Protein AF-A0A965JX12-F1 (afdb_monomer_lite)

Radius of gyration: 27.55 Å; chains: 1; bounding box: 56×26×89 Å

Structure (mmCIF, N/CA/C/O backbone):
data_AF-A0A965JX12-F1
#
_entry.id   AF-A0A965JX12-F1
#
loop_
_atom_site.group_PDB
_atom_site.id
_atom_site.type_symbol
_atom_site.label_atom_id
_atom_site.label_alt_id
_atom_site.label_comp_id
_atom_site.label_asym_id
_atom_site.label_entity_id
_atom_site.label_seq_id
_atom_site.pdbx_PDB_ins_code
_atom_site.Cartn_x
_atom_site.Cartn_y
_atom_site.Cartn_z
_atom_site.occupancy
_atom_site.B_iso_or_equiv
_atom_site.auth_seq_id
_atom_site.auth_comp_id
_atom_site.auth_asym_id
_atom_site.auth_atom_id
_atom_site.pdbx_PDB_model_num
ATOM 1 N N . TYR A 1 1 ? 33.082 -13.048 -41.122 1.00 42.03 1 TYR A N 1
ATOM 2 C CA . TYR A 1 1 ? 32.503 -11.723 -41.390 1.00 42.03 1 TYR A CA 1
ATOM 3 C C . TYR A 1 1 ? 31.258 -11.942 -42.227 1.00 42.03 1 TYR A C 1
ATOM 5 O O . TYR A 1 1 ? 31.392 -12.276 -43.393 1.00 42.03 1 TYR A O 1
ATOM 13 N N . GLN A 1 2 ? 30.073 -11.926 -41.613 1.00 42.03 2 GLN A N 1
ATOM 14 C CA . GLN A 1 2 ? 28.820 -11.966 -42.371 1.00 42.03 2 GLN A CA 1
ATOM 15 C C . GLN A 1 2 ? 28.510 -10.525 -42.776 1.00 42.03 2 GLN A C 1
ATOM 17 O O . GLN A 1 2 ? 28.217 -9.699 -41.917 1.00 42.03 2 GLN A O 1
ATOM 22 N N . GLU A 1 3 ? 28.687 -10.208 -44.058 1.00 49.97 3 GLU A N 1
ATOM 23 C CA . GLU A 1 3 ? 28.235 -8.942 -44.633 1.00 49.97 3 GLU A CA 1
ATOM 24 C C . GLU A 1 3 ? 26.706 -8.957 -44.680 1.00 49.97 3 GLU A C 1
ATOM 26 O O . GLU A 1 3 ? 26.103 -9.694 -45.460 1.00 49.97 3 GLU A O 1
ATOM 31 N N . TYR A 1 4 ? 26.073 -8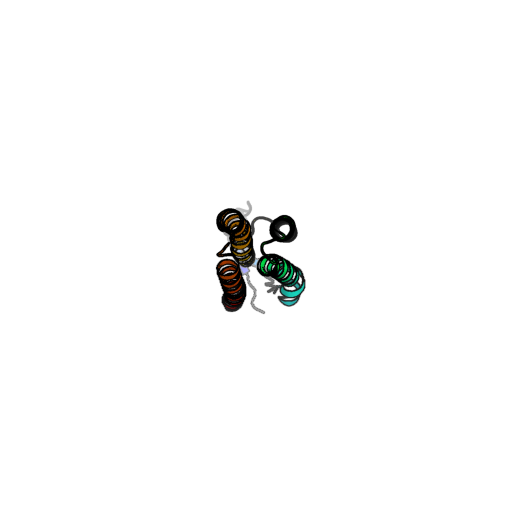.170 -43.813 1.00 57.16 4 TYR A N 1
ATOM 32 C CA . TYR A 1 4 ? 24.634 -7.937 -43.850 1.00 57.16 4 TYR A CA 1
ATOM 33 C C . TYR A 1 4 ? 24.364 -6.821 -44.869 1.00 57.16 4 TYR A C 1
ATOM 35 O O . TYR A 1 4 ? 24.423 -5.633 -44.556 1.00 57.16 4 TYR A O 1
ATOM 43 N N . MET A 1 5 ? 24.139 -7.217 -46.122 1.00 59.75 5 MET A N 1
ATOM 44 C CA . MET A 1 5 ? 23.654 -6.325 -47.179 1.00 59.75 5 MET A CA 1
ATOM 45 C C . MET A 1 5 ? 22.151 -6.120 -46.967 1.00 59.75 5 MET A C 1
ATOM 47 O O . MET A 1 5 ? 21.383 -7.082 -47.045 1.00 59.75 5 MET A O 1
ATOM 51 N N . HIS A 1 6 ? 21.726 -4.895 -46.652 1.00 66.06 6 HIS A N 1
ATOM 52 C CA . HIS A 1 6 ? 20.306 -4.569 -46.534 1.00 66.06 6 HIS A CA 1
ATOM 53 C C . HIS A 1 6 ? 19.814 -3.931 -47.834 1.00 66.06 6 HIS A C 1
ATOM 55 O O . HIS A 1 6 ? 20.262 -2.844 -48.201 1.00 66.06 6 HIS A O 1
ATOM 61 N N . HIS A 1 7 ? 18.870 -4.604 -48.489 1.00 68.69 7 HIS A N 1
ATOM 62 C CA . HIS A 1 7 ? 18.218 -4.133 -49.704 1.00 68.69 7 HIS A CA 1
ATOM 63 C C . HIS A 1 7 ? 17.052 -3.203 -49.344 1.00 68.69 7 HIS A C 1
ATOM 65 O O . HIS A 1 7 ? 16.061 -3.632 -48.745 1.00 68.69 7 HIS A O 1
ATOM 71 N N . TYR A 1 8 ? 17.161 -1.915 -49.662 1.00 67.25 8 TYR A N 1
ATOM 72 C CA . TYR A 1 8 ? 16.075 -0.962 -49.433 1.00 67.25 8 TYR A CA 1
ATOM 73 C C . TYR A 1 8 ? 15.060 -1.006 -50.577 1.00 67.25 8 TYR A C 1
ATOM 75 O O . TYR A 1 8 ? 15.387 -0.696 -51.715 1.00 67.25 8 TYR A O 1
ATOM 83 N N . GLY A 1 9 ? 13.792 -1.292 -50.265 1.00 64.50 9 GLY A N 1
ATOM 84 C CA . GLY A 1 9 ? 12.697 -1.330 -51.248 1.00 64.50 9 GLY A CA 1
ATOM 85 C C . GLY A 1 9 ? 12.264 0.034 -51.810 1.00 64.50 9 GLY A C 1
ATOM 86 O O . GLY A 1 9 ? 11.198 0.134 -52.412 1.00 64.50 9 GLY A O 1
ATOM 87 N N . THR A 1 10 ? 13.043 1.094 -51.581 1.00 65.94 10 THR A N 1
ATOM 88 C CA . THR A 1 10 ? 12.776 2.443 -52.087 1.00 65.94 10 THR A CA 1
ATOM 89 C C . THR A 1 10 ? 14.008 2.972 -52.803 1.00 65.94 10 THR A C 1
ATOM 91 O O . THR A 1 10 ? 15.086 3.008 -52.217 1.00 65.94 10 THR A O 1
ATOM 94 N N . ASP A 1 11 ? 13.837 3.487 -54.016 1.00 65.75 11 ASP A N 1
ATOM 95 C CA . ASP A 1 11 ? 14.938 3.995 -54.844 1.00 65.75 11 ASP A CA 1
ATOM 96 C C . ASP A 1 11 ? 15.550 5.327 -54.375 1.00 65.75 11 ASP A C 1
ATOM 98 O O . ASP A 1 11 ? 16.430 5.866 -55.041 1.00 65.75 11 ASP A O 1
ATOM 102 N N . PHE A 1 12 ? 15.078 5.912 -53.265 1.00 70.19 12 PHE A N 1
ATOM 103 C CA . PHE A 1 12 ? 15.489 7.233 -52.748 1.00 70.19 12 PHE A CA 1
ATOM 104 C C . PHE A 1 12 ? 15.558 8.357 -53.813 1.00 70.19 12 PHE A C 1
ATOM 106 O O . PHE A 1 12 ? 16.225 9.370 -53.610 1.00 70.19 12 PHE A O 1
ATOM 113 N N . GLY A 1 13 ? 14.850 8.202 -54.941 1.00 68.06 13 GLY A N 1
ATOM 114 C CA . GLY A 1 13 ? 14.854 9.138 -56.069 1.00 68.06 13 GLY A CA 1
ATOM 115 C C . GLY A 1 13 ? 15.947 8.91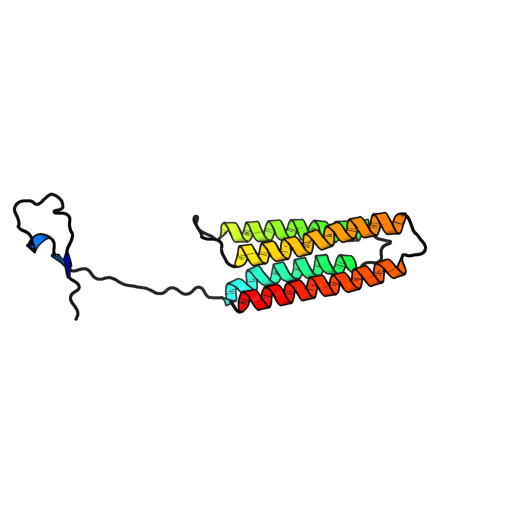6 -57.126 1.00 68.06 13 GLY A C 1
ATOM 116 O O . GLY A 1 13 ? 16.088 9.755 -58.011 1.00 68.06 13 GLY A O 1
ATOM 117 N N . TYR A 1 14 ? 16.701 7.812 -57.079 1.00 66.06 14 TYR A N 1
ATOM 118 C CA . TYR A 1 14 ? 17.761 7.480 -58.040 1.00 66.06 14 TYR A CA 1
ATOM 119 C C . TYR A 1 14 ? 17.301 6.422 -59.054 1.00 66.06 14 TYR A C 1
ATOM 121 O O . TYR A 1 14 ? 17.665 5.255 -58.966 1.00 66.06 14 TYR A O 1
ATOM 129 N N . THR A 1 15 ? 16.529 6.834 -60.060 1.00 67.56 15 THR A N 1
ATOM 130 C CA . THR A 1 15 ? 15.975 5.933 -61.094 1.00 67.56 15 THR A CA 1
ATOM 131 C C . THR A 1 15 ? 16.997 5.431 -62.118 1.00 67.56 15 THR A C 1
ATOM 133 O O . THR A 1 15 ? 16.724 4.486 -62.854 1.00 67.56 15 THR A O 1
ATOM 136 N N . ASP A 1 16 ? 18.185 6.037 -62.164 1.00 66.50 16 ASP A N 1
ATOM 137 C CA . ASP A 1 16 ? 19.104 5.900 -63.302 1.00 66.50 16 ASP A CA 1
ATOM 138 C C . ASP A 1 16 ? 20.257 4.913 -63.038 1.00 66.50 16 ASP A C 1
ATOM 140 O O . ASP A 1 16 ? 21.103 4.696 -63.904 1.00 66.50 16 ASP A O 1
ATOM 144 N N . ARG A 1 17 ? 20.335 4.333 -61.829 1.00 62.97 17 ARG A N 1
ATOM 145 C CA . ARG A 1 17 ? 21.498 3.541 -61.367 1.00 62.97 17 ARG A CA 1
ATOM 146 C C . ARG A 1 17 ? 21.248 2.043 -61.169 1.00 62.97 17 ARG A C 1
ATOM 148 O O . ARG A 1 17 ? 22.178 1.328 -60.801 1.00 62.97 17 ARG A O 1
ATOM 155 N N . GLY A 1 18 ? 20.053 1.556 -61.499 1.00 62.88 18 GLY A N 1
ATOM 156 C CA . GLY A 1 18 ? 19.715 0.131 -61.474 1.00 62.88 18 GLY A CA 1
ATOM 157 C C . GLY A 1 18 ? 19.574 -0.475 -60.063 1.00 62.88 18 GLY A C 1
ATOM 158 O O . GLY A 1 18 ? 19.940 0.147 -59.066 1.00 62.88 18 GLY A O 1
ATOM 159 N N . PRO A 1 19 ? 19.053 -1.713 -59.967 1.00 62.69 19 PRO A N 1
ATOM 160 C CA . PRO A 1 19 ? 18.625 -2.335 -58.705 1.00 62.69 19 PRO A CA 1
ATOM 161 C C . PRO A 1 19 ? 19.764 -2.632 -57.715 1.00 62.69 19 PRO A C 1
ATOM 163 O O . PRO A 1 19 ? 19.519 -2.796 -56.527 1.00 62.69 19 PRO A O 1
ATOM 166 N N . SER A 1 20 ? 21.019 -2.652 -58.171 1.00 62.47 20 SER A N 1
ATOM 167 C CA . SER A 1 20 ? 22.202 -2.875 -57.326 1.00 62.47 20 SER A CA 1
ATOM 168 C C . SER A 1 20 ? 22.598 -1.668 -56.464 1.00 62.47 20 SER A C 1
ATOM 170 O O . SER A 1 20 ? 23.476 -1.790 -55.618 1.00 62.47 20 SER A O 1
ATOM 172 N N . PHE A 1 21 ? 21.997 -0.488 -56.675 1.00 62.44 21 PHE A N 1
ATOM 173 C CA . PHE A 1 21 ? 22.244 0.702 -55.844 1.00 62.44 21 PHE A CA 1
ATOM 174 C C . PHE A 1 21 ? 21.424 0.702 -54.540 1.00 62.44 21 PHE A C 1
ATOM 176 O O . PHE A 1 21 ? 21.590 1.584 -53.705 1.00 62.44 21 PHE A O 1
ATOM 183 N N . GLN A 1 22 ? 20.539 -0.280 -54.366 1.00 64.62 22 GLN A N 1
ATOM 184 C CA . GLN A 1 22 ? 19.662 -0.419 -53.202 1.00 64.62 22 GLN A CA 1
ATOM 185 C C . GLN A 1 22 ? 20.299 -1.246 -52.069 1.00 64.62 22 GLN A C 1
ATOM 187 O O . GLN A 1 22 ? 19.749 -1.284 -50.966 1.00 64.62 22 GLN A O 1
ATOM 192 N N . ASP A 1 23 ? 21.453 -1.873 -52.326 1.00 67.44 23 ASP A N 1
ATOM 193 C CA . ASP A 1 23 ? 22.184 -2.710 -51.374 1.00 67.44 23 ASP A CA 1
ATOM 194 C C . ASP A 1 23 ? 23.234 -1.885 -50.624 1.00 67.44 23 ASP A C 1
ATOM 196 O O . ASP A 1 23 ? 24.239 -1.448 -51.191 1.00 67.44 23 ASP A O 1
ATOM 200 N N . TYR A 1 24 ? 23.012 -1.681 -49.324 1.00 69.25 24 TYR A N 1
ATOM 201 C CA . TYR A 1 24 ? 23.949 -0.969 -48.458 1.00 69.25 24 TYR A CA 1
ATOM 202 C C . TYR A 1 24 ? 24.469 -1.872 -47.342 1.00 69.25 24 TYR A C 1
ATOM 204 O O . TYR A 1 24 ? 23.730 -2.668 -46.758 1.00 69.25 24 TYR A O 1
ATOM 212 N N . SER A 1 25 ? 25.757 -1.713 -47.030 1.00 68.19 25 SER A N 1
ATOM 213 C CA . SER A 1 25 ? 26.386 -2.361 -45.880 1.00 68.19 25 SER A CA 1
ATOM 214 C C . SER A 1 25 ? 25.825 -1.756 -44.597 1.00 68.19 25 SER A C 1
ATOM 216 O O . SER A 1 25 ? 25.981 -0.556 -44.348 1.00 68.19 25 SER A O 1
ATOM 218 N N . LEU A 1 26 ? 25.140 -2.579 -43.804 1.00 70.81 26 LEU A N 1
ATOM 219 C CA . LEU A 1 26 ? 24.518 -2.171 -42.553 1.00 70.81 26 LEU A CA 1
ATOM 220 C C . LEU A 1 26 ? 25.096 -3.007 -41.411 1.00 70.81 26 LEU A C 1
ATOM 222 O O . LEU A 1 26 ? 25.173 -4.231 -41.486 1.00 70.81 26 LEU A O 1
ATOM 226 N N . ILE A 1 27 ? 25.517 -2.330 -40.345 1.00 70.31 27 ILE A N 1
ATOM 227 C CA . ILE A 1 27 ? 26.009 -2.975 -39.128 1.00 70.31 27 ILE A CA 1
ATOM 228 C C . ILE A 1 27 ? 24.980 -2.712 -38.031 1.00 70.31 27 ILE A C 1
ATOM 230 O O . ILE A 1 27 ? 24.877 -1.594 -37.528 1.00 70.31 27 ILE A O 1
ATOM 234 N N . THR A 1 28 ? 24.210 -3.740 -37.676 1.00 74.31 28 THR A N 1
ATOM 235 C CA . THR A 1 28 ? 23.266 -3.688 -36.553 1.00 74.31 28 THR A CA 1
ATOM 236 C C . THR A 1 28 ? 23.985 -4.101 -35.276 1.00 74.31 28 THR A C 1
ATOM 238 O O . THR A 1 28 ? 24.584 -5.173 -35.216 1.00 74.31 28 THR A O 1
ATOM 241 N N . PHE A 1 29 ? 23.924 -3.252 -34.251 1.00 72.19 29 PHE A N 1
ATOM 242 C CA . PHE A 1 29 ? 24.392 -3.578 -32.907 1.00 72.19 29 PHE A CA 1
ATOM 243 C C . PHE A 1 29 ? 23.192 -3.732 -31.981 1.00 72.19 29 PHE A C 1
ATOM 245 O O . PHE A 1 29 ? 22.567 -2.743 -31.602 1.00 72.19 29 PHE A O 1
ATOM 252 N N . ASP A 1 30 ? 22.909 -4.970 -31.590 1.00 76.69 3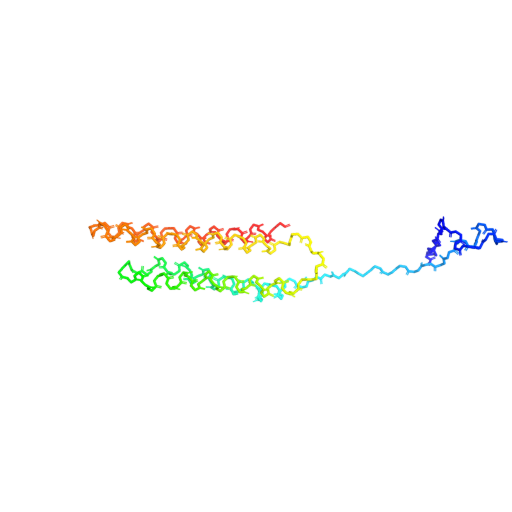0 ASP A N 1
ATOM 253 C CA . ASP A 1 30 ? 21.903 -5.269 -30.579 1.00 76.69 30 ASP A CA 1
ATOM 254 C C . ASP A 1 30 ? 22.569 -5.310 -29.202 1.00 76.69 30 ASP A C 1
ATOM 256 O O . ASP A 1 30 ? 23.394 -6.178 -28.908 1.00 76.69 30 ASP A O 1
ATOM 260 N N . ILE A 1 31 ? 22.228 -4.345 -28.349 1.00 76.81 31 ILE A N 1
ATOM 261 C CA . ILE A 1 31 ? 22.689 -4.299 -26.960 1.00 76.81 31 ILE A CA 1
ATOM 262 C C . ILE A 1 31 ? 21.508 -4.664 -26.069 1.00 76.81 31 ILE A C 1
ATOM 264 O O . ILE A 1 31 ? 20.538 -3.915 -25.956 1.00 76.81 31 ILE A O 1
ATOM 268 N N . VAL A 1 32 ? 21.607 -5.815 -25.409 1.00 73.12 32 VAL A N 1
ATOM 269 C CA . VAL A 1 32 ? 20.633 -6.240 -24.404 1.00 73.12 32 VAL A CA 1
ATOM 270 C C . VAL A 1 32 ? 20.944 -5.506 -23.102 1.00 73.12 32 VAL A C 1
ATOM 272 O O . VAL A 1 32 ? 21.915 -5.817 -22.415 1.00 73.12 32 VAL A O 1
ATOM 275 N N . ILE A 1 33 ? 20.141 -4.492 -22.781 1.00 69.69 33 ILE A N 1
ATOM 276 C CA . ILE A 1 33 ? 20.240 -3.751 -21.520 1.00 69.69 33 ILE A CA 1
ATOM 277 C C . ILE A 1 33 ? 19.274 -4.383 -20.519 1.00 69.69 33 ILE A C 1
ATOM 279 O O . ILE A 1 33 ? 18.058 -4.278 -20.670 1.00 69.69 33 ILE A O 1
ATOM 283 N N . GLU A 1 34 ? 19.815 -5.003 -19.474 1.00 63.75 34 GLU A N 1
ATOM 284 C CA . GLU A 1 34 ? 19.029 -5.500 -18.346 1.00 63.75 34 GLU A CA 1
ATOM 285 C C . GLU A 1 34 ? 19.009 -4.468 -17.210 1.00 63.75 34 GLU A C 1
ATOM 287 O O . GLU A 1 34 ? 20.019 -3.835 -16.890 1.00 63.75 34 GLU A O 1
ATOM 292 N N . ARG A 1 35 ? 17.839 -4.265 -16.596 1.00 62.78 35 ARG A N 1
ATOM 293 C CA . ARG A 1 35 ? 17.671 -3.312 -15.493 1.00 62.78 35 ARG A CA 1
ATOM 294 C C . ARG A 1 35 ? 17.988 -4.024 -14.165 1.00 62.78 35 ARG A C 1
ATOM 296 O O . ARG A 1 35 ? 17.322 -5.010 -13.858 1.00 62.78 35 ARG A O 1
ATOM 303 N N . PRO A 1 36 ? 18.939 -3.542 -13.338 1.00 65.75 36 PRO A N 1
ATOM 304 C CA . PRO A 1 36 ? 19.281 -4.204 -12.081 1.00 65.75 36 PRO A CA 1
ATOM 305 C C . PRO A 1 36 ? 18.107 -4.149 -11.091 1.00 65.75 36 PRO A C 1
ATOM 307 O O . PRO A 1 36 ? 17.745 -3.090 -10.575 1.00 65.75 36 PRO A O 1
ATOM 310 N N . THR A 1 37 ? 17.532 -5.312 -10.790 1.00 62.44 37 THR A N 1
ATOM 311 C CA . THR A 1 37 ? 16.352 -5.500 -9.923 1.00 62.44 37 THR A CA 1
ATOM 312 C C . THR A 1 37 ? 16.589 -5.121 -8.454 1.00 62.44 37 THR A C 1
ATOM 314 O O . THR A 1 37 ? 15.646 -4.822 -7.723 1.00 62.44 37 THR A O 1
ATOM 317 N N . SER A 1 38 ? 17.848 -5.066 -8.012 1.00 61.22 38 SER A N 1
ATOM 318 C CA . SER A 1 38 ? 18.225 -4.724 -6.631 1.00 61.22 38 SER A CA 1
ATOM 319 C C . SER A 1 38 ? 17.845 -3.289 -6.235 1.00 61.22 38 SER A C 1
ATOM 321 O O . SER A 1 38 ? 17.317 -3.046 -5.148 1.00 61.22 38 SER A O 1
ATOM 323 N N . HIS A 1 39 ? 18.047 -2.325 -7.139 1.00 63.19 39 HIS A N 1
ATOM 324 C CA . HIS A 1 39 ? 17.749 -0.912 -6.868 1.00 63.19 39 HIS A CA 1
ATOM 325 C C . HIS A 1 39 ? 16.243 -0.664 -6.712 1.00 63.19 39 HIS A C 1
ATOM 327 O O . HIS A 1 39 ? 15.807 0.081 -5.833 1.00 63.19 39 HIS A O 1
ATOM 333 N N . PHE A 1 40 ? 15.457 -1.394 -7.499 1.00 66.44 40 PHE A N 1
ATOM 334 C CA . PHE A 1 40 ? 14.005 -1.410 -7.453 1.00 66.44 40 PHE A CA 1
ATOM 335 C C . PHE A 1 40 ? 13.460 -1.913 -6.107 1.00 66.44 40 PHE A C 1
ATOM 337 O O . PHE A 1 40 ? 12.617 -1.259 -5.489 1.00 66.44 40 PHE A O 1
ATOM 344 N N . LEU A 1 41 ? 13.983 -3.037 -5.604 1.00 66.81 41 LEU A N 1
ATOM 345 C CA . LEU A 1 41 ? 13.547 -3.607 -4.327 1.00 66.81 41 LEU A CA 1
ATOM 346 C C . LEU A 1 41 ? 13.860 -2.668 -3.150 1.00 66.81 41 LEU A C 1
ATOM 348 O O . LEU A 1 41 ? 13.019 -2.442 -2.282 1.00 66.81 41 LEU A O 1
ATOM 352 N N . GLY A 1 42 ? 15.052 -2.072 -3.141 1.00 66.06 42 GLY A N 1
ATOM 353 C CA . GLY A 1 42 ? 15.480 -1.196 -2.051 1.00 66.06 42 GLY A CA 1
ATOM 354 C C . GLY A 1 42 ? 14.732 0.138 -1.994 1.00 66.06 42 GLY A C 1
ATOM 355 O O . GLY A 1 42 ? 14.381 0.590 -0.907 1.00 66.06 42 GLY A O 1
ATOM 356 N N . ARG A 1 43 ? 14.478 0.779 -3.144 1.00 69.94 43 ARG A N 1
ATOM 357 C CA . ARG A 1 43 ? 13.885 2.128 -3.170 1.00 69.94 43 ARG A CA 1
ATOM 358 C C . ARG A 1 43 ? 12.364 2.153 -3.216 1.00 69.94 43 ARG A C 1
ATOM 360 O O . ARG A 1 43 ? 11.787 3.091 -2.681 1.00 69.94 43 ARG A O 1
ATOM 367 N N . LEU A 1 44 ? 11.721 1.160 -3.829 1.00 72.31 44 LEU A N 1
ATOM 368 C CA . LEU A 1 44 ? 10.272 1.181 -4.059 1.00 72.31 44 LEU A CA 1
ATOM 369 C C . LEU A 1 44 ? 9.512 0.212 -3.143 1.00 72.31 44 LEU A C 1
ATOM 371 O O . LEU A 1 44 ? 8.463 0.575 -2.615 1.00 72.31 44 LEU A O 1
ATOM 375 N N . MET A 1 45 ? 10.040 -0.993 -2.887 1.00 77.06 45 MET A N 1
ATOM 376 C CA . MET A 1 45 ? 9.359 -1.971 -2.018 1.00 77.06 45 MET A CA 1
ATOM 377 C C . MET A 1 45 ? 9.494 -1.649 -0.531 1.00 77.06 45 MET A C 1
ATOM 379 O O . MET A 1 45 ? 8.531 -1.807 0.217 1.00 77.06 45 MET A O 1
ATOM 383 N N . LEU A 1 46 ? 10.656 -1.163 -0.090 1.00 81.88 46 LEU A N 1
ATOM 384 C CA . LEU A 1 46 ? 10.881 -0.821 1.316 1.00 81.88 46 LEU A CA 1
ATOM 385 C C . LEU A 1 46 ? 9.874 0.218 1.850 1.00 81.88 46 LEU A C 1
ATOM 387 O O . LEU A 1 46 ? 9.201 -0.084 2.838 1.00 81.88 46 LEU A O 1
ATOM 391 N N . PRO A 1 47 ? 9.695 1.401 1.227 1.00 84.19 47 PRO A N 1
ATOM 392 C CA . PRO A 1 47 ? 8.737 2.382 1.734 1.00 84.19 47 PRO A CA 1
ATOM 393 C C . PRO A 1 47 ? 7.287 1.885 1.660 1.00 84.19 47 PRO A C 1
ATOM 395 O O . PRO A 1 47 ? 6.503 2.169 2.563 1.00 84.19 47 PRO A O 1
ATOM 398 N N . LEU A 1 48 ? 6.942 1.078 0.652 1.00 84.75 48 LEU A N 1
ATOM 399 C CA . LEU A 1 48 ? 5.625 0.452 0.533 1.00 84.75 48 LEU A CA 1
ATOM 400 C C . LEU A 1 48 ? 5.312 -0.459 1.732 1.00 84.75 48 LEU A C 1
ATOM 402 O O . LEU A 1 48 ? 4.238 -0.363 2.327 1.00 84.75 48 LEU A O 1
ATOM 406 N N . ILE A 1 49 ? 6.267 -1.314 2.116 1.00 83.81 49 ILE A N 1
ATOM 407 C CA . ILE A 1 49 ? 6.134 -2.218 3.266 1.00 83.81 49 ILE A CA 1
ATOM 408 C C . ILE A 1 49 ? 5.972 -1.417 4.559 1.00 83.81 49 ILE A C 1
ATOM 410 O O . ILE A 1 49 ? 5.117 -1.750 5.377 1.00 83.81 49 ILE A O 1
ATOM 414 N N . VAL A 1 50 ? 6.750 -0.346 4.742 1.00 86.69 50 VAL A N 1
ATOM 415 C CA . VAL A 1 50 ? 6.664 0.507 5.940 1.00 86.69 50 VAL A CA 1
ATOM 416 C C . VAL A 1 50 ? 5.281 1.148 6.065 1.00 86.69 50 VAL A C 1
ATOM 418 O O . VAL A 1 50 ? 4.685 1.105 7.142 1.00 86.69 50 VAL A O 1
ATOM 421 N N . VAL A 1 51 ? 4.735 1.686 4.970 1.00 89.44 51 VAL A N 1
ATOM 422 C CA . VAL A 1 51 ? 3.379 2.261 4.947 1.00 89.44 51 VAL A CA 1
ATOM 423 C C . VAL A 1 51 ? 2.328 1.206 5.284 1.00 89.44 51 VAL A C 1
ATOM 425 O O . VAL A 1 51 ? 1.424 1.463 6.080 1.00 89.44 51 VAL A O 1
ATOM 428 N N . LEU A 1 52 ? 2.461 0.002 4.726 1.00 84.94 52 LEU A N 1
ATOM 429 C CA . LEU A 1 52 ? 1.523 -1.083 4.986 1.00 84.94 52 LEU A CA 1
ATOM 430 C C . LEU A 1 52 ? 1.581 -1.549 6.445 1.00 84.94 52 LEU A C 1
ATOM 432 O O . LEU A 1 52 ? 0.539 -1.737 7.068 1.00 84.94 52 LEU A O 1
ATOM 436 N N . LEU A 1 53 ? 2.778 -1.668 7.023 1.00 84.50 53 LEU A N 1
ATOM 437 C CA . LEU A 1 53 ? 2.949 -1.981 8.442 1.00 84.50 53 LEU A CA 1
ATOM 438 C C . LEU A 1 53 ? 2.343 -0.896 9.336 1.00 84.50 53 LEU A C 1
ATOM 440 O O . LEU A 1 53 ? 1.670 -1.229 10.312 1.00 84.50 53 LEU A O 1
ATOM 444 N N . ALA A 1 54 ? 2.523 0.383 9.000 1.00 85.44 54 ALA A N 1
ATOM 445 C CA . ALA A 1 54 ? 1.913 1.489 9.736 1.00 85.44 54 ALA A CA 1
ATOM 446 C C . ALA A 1 54 ? 0.375 1.430 9.677 1.00 85.44 54 ALA A C 1
ATOM 448 O O . ALA A 1 54 ? -0.289 1.521 10.713 1.00 85.44 54 ALA A O 1
ATOM 449 N N . ALA A 1 55 ? -0.189 1.184 8.489 1.00 84.25 55 ALA A N 1
ATOM 450 C CA . ALA A 1 55 ? -1.626 1.020 8.300 1.00 84.25 55 ALA A CA 1
ATOM 451 C C . ALA A 1 55 ? -2.170 -0.187 9.085 1.00 84.25 55 ALA A C 1
ATOM 453 O O . ALA A 1 55 ? -3.162 -0.058 9.795 1.00 84.25 55 ALA A O 1
ATOM 454 N N . VAL A 1 56 ? -1.495 -1.339 9.049 1.00 82.00 56 VAL A N 1
ATOM 455 C CA . VAL A 1 56 ? -1.903 -2.543 9.796 1.00 82.00 56 VAL A CA 1
ATOM 456 C C . VAL A 1 56 ? -1.776 -2.340 11.311 1.00 82.00 56 VAL A C 1
ATOM 458 O O . VAL A 1 56 ? -2.647 -2.772 12.065 1.00 82.00 56 VAL A O 1
ATOM 461 N N . THR A 1 57 ? -0.745 -1.630 11.774 1.00 81.56 57 THR A N 1
ATOM 462 C CA . THR A 1 57 ? -0.551 -1.311 13.202 1.00 81.56 57 THR A CA 1
ATOM 463 C C . THR A 1 57 ? -1.700 -0.465 13.757 1.00 81.56 57 THR A C 1
ATOM 465 O O . THR A 1 57 ? -2.051 -0.599 14.929 1.00 81.56 57 THR A O 1
ATOM 468 N N . SER A 1 58 ? -2.371 0.335 12.923 1.00 82.25 58 SER A N 1
ATOM 469 C CA . SER A 1 58 ? -3.570 1.077 13.335 1.00 82.25 58 SER A CA 1
ATOM 470 C C . SER A 1 58 ? -4.726 0.172 13.807 1.00 82.25 58 SER A C 1
ATOM 472 O O . SER A 1 58 ? -5.537 0.594 14.635 1.00 82.25 58 SER A O 1
ATOM 474 N N . LEU A 1 59 ? -4.798 -1.084 13.340 1.00 76.81 59 LEU A N 1
ATOM 475 C CA . LEU A 1 59 ? -5.787 -2.068 13.805 1.00 76.81 59 LEU A CA 1
ATOM 476 C C . LEU A 1 59 ? -5.405 -2.686 15.151 1.00 76.81 59 LEU A C 1
ATOM 478 O O . LEU A 1 59 ? -6.273 -3.206 15.843 1.00 76.81 59 LEU A O 1
ATOM 482 N N . PHE A 1 60 ? -4.129 -2.621 15.538 1.00 75.12 60 PHE A N 1
ATOM 483 C CA . PHE A 1 60 ? -3.666 -3.080 16.848 1.00 75.12 60 PHE A CA 1
ATOM 484 C C . PHE A 1 60 ? -3.894 -2.045 17.958 1.00 75.12 60 PHE A C 1
ATOM 486 O O . PHE A 1 60 ? -3.833 -2.398 19.137 1.00 75.12 60 PHE A O 1
ATOM 493 N N . LEU A 1 61 ? -4.160 -0.780 17.614 1.00 74.81 61 LEU A N 1
ATOM 494 C CA . LEU A 1 61 ? -4.500 0.245 18.599 1.00 74.81 61 LEU A CA 1
ATOM 495 C C . LEU A 1 61 ? -5.885 -0.011 19.210 1.00 74.81 61 LEU A C 1
ATOM 497 O O . LEU A 1 61 ? -6.849 -0.321 18.512 1.00 74.81 61 LEU A O 1
ATOM 501 N N . LYS A 1 62 ? -5.984 0.179 20.532 1.00 66.69 62 LYS A N 1
ATOM 502 C CA . LYS A 1 62 ? -7.226 0.009 21.298 1.00 66.69 62 LYS A CA 1
ATOM 503 C C . LYS A 1 62 ? -8.323 0.945 20.763 1.00 66.69 62 LYS A C 1
ATOM 505 O O . LYS A 1 62 ? -8.050 2.108 20.460 1.00 66.69 62 LYS A O 1
ATOM 510 N N . ALA A 1 63 ? -9.561 0.446 20.688 1.00 61.19 63 ALA A N 1
ATOM 511 C CA . ALA A 1 63 ? -10.696 1.135 20.061 1.00 61.19 63 ALA A CA 1
ATOM 512 C C . ALA A 1 63 ? -11.025 2.521 20.657 1.00 61.19 63 ALA A C 1
ATOM 514 O O . ALA A 1 63 ? -11.616 3.344 19.967 1.00 61.19 63 ALA A O 1
ATOM 515 N N . GLY A 1 64 ? -10.583 2.808 21.887 1.00 62.81 64 GLY A N 1
ATOM 516 C CA . GLY A 1 64 ? -10.787 4.101 22.549 1.00 62.81 64 GLY A CA 1
ATOM 517 C C . GLY A 1 64 ? -10.045 5.293 21.925 1.00 62.81 64 GLY A C 1
ATOM 518 O O . GLY A 1 64 ? -10.450 6.424 22.151 1.00 62.81 64 GLY A O 1
ATOM 519 N N . ASN A 1 65 ? -9.005 5.073 21.107 1.00 71.69 65 ASN A N 1
ATOM 520 C CA . ASN A 1 65 ? -8.249 6.150 20.444 1.00 71.69 65 ASN A CA 1
ATOM 521 C C . ASN A 1 65 ? -8.571 6.214 18.943 1.00 71.69 65 ASN A C 1
ATOM 523 O O . ASN A 1 65 ? -7.691 6.023 18.098 1.00 71.69 65 ASN A O 1
ATOM 527 N N . PHE A 1 66 ? -9.843 6.439 18.606 1.00 77.00 66 PHE A N 1
ATOM 528 C CA . PHE A 1 66 ? -10.299 6.492 17.214 1.00 77.00 66 PHE A CA 1
ATOM 529 C C . PHE A 1 66 ? -9.529 7.513 16.372 1.00 77.00 66 PHE A C 1
ATOM 531 O O . PHE A 1 66 ? -9.061 7.163 15.287 1.00 77.00 66 PHE A O 1
ATOM 538 N N . ASP A 1 67 ? -9.346 8.731 16.887 1.00 80.62 67 ASP A N 1
ATOM 539 C CA . ASP A 1 67 ? -8.663 9.807 16.163 1.00 80.62 67 ASP A CA 1
ATOM 540 C C . ASP A 1 67 ? -7.248 9.392 15.747 1.00 80.62 67 ASP A C 1
ATOM 542 O O . ASP A 1 67 ? -6.835 9.606 14.607 1.00 80.62 67 ASP A O 1
ATOM 546 N N . THR A 1 68 ? -6.529 8.687 16.627 1.00 83.94 68 THR A N 1
ATOM 547 C CA . THR A 1 68 ? -5.193 8.158 16.331 1.00 83.94 68 THR A CA 1
ATOM 548 C C . THR A 1 68 ? -5.233 7.079 15.250 1.00 83.94 68 THR A C 1
ATOM 550 O O . THR A 1 68 ? -4.388 7.072 14.355 1.00 83.94 68 THR A O 1
ATOM 553 N N . ARG A 1 69 ? -6.212 6.167 15.289 1.00 83.50 69 ARG A N 1
ATOM 554 C CA . ARG A 1 69 ? -6.349 5.092 14.286 1.00 83.50 69 ARG A CA 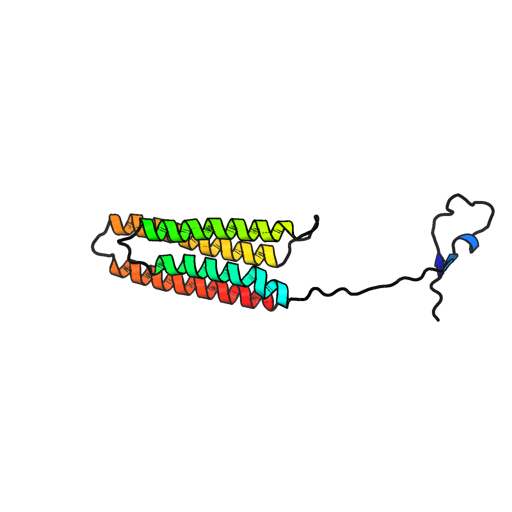1
ATOM 555 C C . ARG A 1 69 ? -6.674 5.654 12.904 1.00 83.50 69 ARG A C 1
ATOM 557 O O . ARG A 1 69 ? -6.085 5.226 11.907 1.00 83.50 69 ARG A O 1
ATOM 564 N N . LEU A 1 70 ? -7.579 6.630 12.850 1.00 86.25 70 LEU A N 1
ATOM 565 C CA . LEU A 1 70 ? -7.969 7.298 11.614 1.00 86.25 70 LEU A CA 1
ATOM 566 C C . LEU A 1 70 ? -6.804 8.115 11.042 1.00 86.25 70 LEU A C 1
ATOM 568 O O . LEU A 1 70 ? -6.527 8.013 9.848 1.00 86.25 70 LEU A O 1
ATOM 572 N N . ALA A 1 71 ? -6.073 8.846 11.890 1.00 87.94 71 ALA A N 1
ATOM 573 C CA . ALA A 1 71 ? -4.895 9.608 11.483 1.00 87.94 71 ALA A CA 1
ATOM 574 C C . ALA A 1 71 ? -3.786 8.703 10.924 1.00 87.94 71 ALA A C 1
ATOM 576 O O . ALA A 1 71 ? -3.251 8.984 9.852 1.00 87.94 71 ALA A O 1
ATOM 577 N N . LEU A 1 72 ? -3.474 7.584 11.589 1.00 87.88 72 LEU A N 1
ATOM 578 C CA . LEU A 1 72 ? -2.463 6.625 11.121 1.00 87.88 72 LEU A CA 1
ATOM 579 C C . LEU A 1 72 ? -2.832 6.007 9.770 1.00 87.88 72 LEU A C 1
ATOM 581 O O . LEU A 1 72 ? -2.005 5.921 8.865 1.00 87.88 72 LEU A O 1
ATOM 585 N N . THR A 1 73 ? -4.089 5.601 9.608 1.00 86.69 73 THR A N 1
ATOM 586 C CA . THR A 1 73 ? -4.515 4.949 8.365 1.00 86.69 73 THR A CA 1
ATOM 587 C C . THR A 1 73 ? -4.675 5.953 7.221 1.00 86.69 73 THR A C 1
ATOM 589 O O . THR A 1 73 ? -4.301 5.664 6.086 1.00 86.69 73 THR A O 1
ATOM 592 N N . GLY A 1 74 ? -5.176 7.157 7.516 1.00 88.81 74 GLY A N 1
ATOM 593 C CA . GLY A 1 74 ? -5.317 8.244 6.547 1.00 88.81 74 GLY A CA 1
ATOM 594 C C . GLY A 1 74 ? -3.971 8.773 6.050 1.00 88.81 74 GLY A C 1
ATOM 595 O O . GLY A 1 74 ? -3.788 8.959 4.847 1.00 88.81 74 GLY A O 1
ATOM 596 N N . THR A 1 75 ? -2.999 8.946 6.952 1.00 91.00 75 THR A N 1
ATOM 597 C CA . THR A 1 75 ? -1.621 9.300 6.565 1.00 91.00 75 THR A CA 1
ATOM 598 C C . THR A 1 75 ? -0.979 8.200 5.728 1.00 91.00 75 THR A C 1
ATOM 600 O O . THR A 1 75 ? -0.360 8.516 4.717 1.00 91.00 75 THR A O 1
ATOM 603 N N . GLY A 1 76 ? -1.215 6.922 6.049 1.00 89.00 76 GLY A N 1
ATOM 604 C CA . GLY A 1 76 ? -0.772 5.798 5.222 1.00 89.00 76 GLY A CA 1
ATOM 605 C C . GLY A 1 76 ? -1.287 5.857 3.777 1.00 89.00 76 GLY A C 1
ATOM 606 O O . GLY A 1 76 ? -0.511 5.662 2.842 1.00 89.00 76 GLY A O 1
ATOM 607 N N . LEU A 1 77 ? -2.566 6.193 3.570 1.00 90.88 77 LEU A N 1
ATOM 608 C CA . LEU A 1 77 ? -3.138 6.345 2.225 1.00 90.88 77 LEU A CA 1
ATOM 609 C C . LEU A 1 77 ? -2.487 7.505 1.456 1.00 90.88 77 LEU A C 1
ATOM 611 O O . LEU A 1 77 ? -2.144 7.360 0.283 1.00 90.88 77 LEU A O 1
ATOM 615 N N . LEU A 1 78 ? -2.279 8.641 2.128 1.00 92.00 78 LEU A N 1
ATOM 616 C CA . LEU A 1 78 ? -1.622 9.803 1.534 1.00 92.00 78 LEU A CA 1
ATOM 617 C C . LEU A 1 78 ? -0.171 9.486 1.143 1.00 92.00 78 LEU A C 1
ATOM 619 O O . LEU A 1 78 ? 0.241 9.785 0.023 1.00 92.00 78 LEU A O 1
ATOM 623 N N . THR A 1 79 ? 0.594 8.838 2.026 1.00 91.12 79 THR A N 1
ATOM 624 C CA . THR A 1 79 ? 1.970 8.416 1.729 1.00 91.12 79 THR A CA 1
ATOM 625 C C . THR A 1 79 ? 2.009 7.451 0.550 1.00 91.12 79 THR A C 1
ATOM 627 O O . THR A 1 79 ? 2.874 7.586 -0.311 1.00 91.12 79 THR A O 1
ATOM 630 N N . LEU A 1 80 ? 1.054 6.522 0.458 1.00 88.94 80 LEU A N 1
ATOM 631 C CA . LEU A 1 80 ? 0.975 5.590 -0.662 1.00 88.94 80 LEU A CA 1
ATOM 632 C C . LEU A 1 80 ? 0.780 6.310 -2.007 1.00 88.94 80 LEU A C 1
ATOM 634 O O . LEU A 1 80 ? 1.455 5.975 -2.979 1.00 88.94 80 LEU A O 1
ATOM 638 N N . ILE A 1 81 ? -0.083 7.330 -2.049 1.00 88.69 81 ILE A N 1
ATOM 639 C CA . ILE A 1 81 ? -0.285 8.159 -3.248 1.00 88.69 81 ILE A CA 1
ATOM 640 C C . ILE A 1 81 ? 1.014 8.878 -3.635 1.00 88.69 81 ILE A C 1
ATOM 642 O O . ILE A 1 81 ? 1.392 8.877 -4.806 1.00 88.69 81 ILE A O 1
ATOM 646 N N . PHE A 1 82 ? 1.727 9.453 -2.664 1.00 87.81 82 PHE A N 1
ATOM 647 C CA . PHE A 1 82 ? 3.011 10.107 -2.928 1.00 87.81 82 PHE A CA 1
ATOM 648 C C . PHE A 1 82 ? 4.070 9.137 -3.464 1.00 87.81 82 PHE A C 1
ATOM 650 O O . PHE A 1 82 ? 4.805 9.489 -4.385 1.00 87.81 82 PHE A O 1
ATOM 657 N N . LEU A 1 83 ? 4.125 7.908 -2.943 1.00 85.25 83 LEU A N 1
ATOM 658 C CA . LEU A 1 83 ? 5.038 6.879 -3.448 1.00 85.25 83 LEU A CA 1
ATOM 659 C C . LEU A 1 83 ? 4.721 6.496 -4.900 1.00 85.25 83 LEU A C 1
ATOM 661 O O . LEU A 1 83 ? 5.634 6.384 -5.718 1.00 85.25 83 LEU A O 1
ATOM 665 N N . GLN A 1 84 ? 3.438 6.372 -5.248 1.00 82.75 84 GLN A N 1
ATOM 666 C CA . GLN A 1 84 ? 3.017 6.093 -6.622 1.00 82.75 84 GLN A CA 1
ATOM 667 C C . GLN A 1 84 ? 3.379 7.238 -7.585 1.00 82.75 84 GLN A C 1
ATOM 669 O O . GLN A 1 84 ? 3.818 6.984 -8.709 1.00 82.75 84 GLN A O 1
ATOM 674 N N . GLN A 1 85 ? 3.230 8.496 -7.156 1.00 81.38 85 GLN A N 1
ATOM 675 C CA . GLN A 1 85 ? 3.637 9.656 -7.956 1.00 81.38 85 GLN A CA 1
ATOM 676 C C . GLN A 1 85 ? 5.152 9.697 -8.168 1.00 81.38 85 GLN A C 1
ATOM 678 O O . GLN A 1 85 ? 5.601 9.904 -9.295 1.00 81.38 85 GLN A O 1
ATOM 683 N N . GLY A 1 86 ? 5.931 9.441 -7.110 1.00 79.44 86 GLY A N 1
ATOM 684 C CA . GLY A 1 86 ? 7.389 9.351 -7.192 1.00 79.44 86 GLY A CA 1
ATOM 685 C C . GLY A 1 86 ? 7.850 8.284 -8.185 1.00 79.44 86 GLY A C 1
ATOM 686 O O . GLY A 1 86 ? 8.778 8.522 -8.948 1.00 79.44 86 GLY A O 1
ATOM 687 N N . TYR A 1 87 ? 7.147 7.151 -8.243 1.00 72.19 87 TYR A N 1
ATOM 688 C CA . TYR A 1 87 ? 7.408 6.101 -9.226 1.00 72.19 87 TYR A CA 1
ATOM 689 C C . TYR A 1 87 ? 7.035 6.501 -10.662 1.00 72.19 87 TYR A C 1
ATOM 691 O O . TYR A 1 87 ? 7.813 6.297 -11.593 1.00 72.19 87 TYR A O 1
ATOM 699 N N . SER A 1 88 ? 5.853 7.092 -10.849 1.00 68.00 88 SER A N 1
ATOM 700 C CA . SER A 1 88 ? 5.336 7.437 -12.182 1.00 68.00 88 SER A CA 1
ATOM 701 C C . SER A 1 88 ? 6.204 8.482 -12.896 1.00 68.00 88 SER A C 1
ATOM 703 O O . SER A 1 88 ? 6.248 8.509 -14.122 1.00 68.00 88 SER A O 1
ATOM 705 N N . GLY A 1 89 ? 6.919 9.324 -12.141 1.00 62.50 89 GLY A N 1
ATOM 706 C CA . GLY A 1 89 ? 7.844 10.322 -12.685 1.00 62.50 89 GLY A CA 1
ATOM 707 C C . GLY A 1 89 ? 9.143 9.753 -13.270 1.00 62.50 89 GLY A C 1
ATOM 708 O O . GLY A 1 89 ? 9.807 10.444 -14.039 1.00 62.50 89 GLY A O 1
ATOM 709 N N . GLU A 1 90 ? 9.510 8.509 -12.946 1.00 64.19 90 GLU A N 1
ATOM 710 C CA . GLU A 1 90 ? 10.755 7.873 -13.413 1.00 64.19 90 GLU A CA 1
ATOM 711 C C . GLU A 1 90 ? 10.581 7.077 -14.726 1.00 64.19 90 GLU A C 1
ATOM 713 O O . GLU A 1 90 ? 11.546 6.516 -15.255 1.00 64.19 90 GLU A O 1
ATOM 718 N N . LEU A 1 91 ? 9.362 7.012 -15.273 1.00 61.00 91 LEU A N 1
ATOM 719 C CA . LEU A 1 91 ? 9.016 6.225 -16.458 1.00 61.00 91 LEU A CA 1
ATOM 720 C C . LEU A 1 91 ? 8.783 7.125 -17.695 1.00 61.00 91 LEU A C 1
ATOM 722 O O . LEU A 1 91 ? 7.913 7.995 -17.657 1.00 61.00 91 LEU A O 1
ATOM 726 N N . PRO A 1 92 ? 9.505 6.926 -18.819 1.00 55.84 92 PRO A N 1
ATOM 727 C CA . PRO A 1 92 ? 9.238 7.655 -20.059 1.00 55.84 92 PRO A CA 1
ATOM 728 C C . PRO A 1 92 ? 7.937 7.177 -20.722 1.00 55.84 92 PRO A C 1
ATOM 730 O O . PRO A 1 92 ? 7.815 6.006 -21.058 1.00 55.84 92 PRO A O 1
ATOM 733 N N . ASN A 1 93 ? 6.975 8.073 -20.960 1.00 52.28 93 ASN A N 1
ATOM 734 C CA . ASN A 1 93 ? 5.735 7.750 -21.680 1.00 52.28 93 ASN A CA 1
ATOM 735 C C . ASN A 1 93 ? 5.995 7.430 -23.170 1.00 52.28 93 ASN A C 1
ATOM 737 O O . ASN A 1 93 ? 6.740 8.182 -23.803 1.00 52.28 93 ASN A O 1
ATOM 741 N N . PRO A 1 94 ? 5.347 6.409 -23.775 1.00 54.25 94 PRO A N 1
ATOM 742 C CA . PRO A 1 94 ? 4.309 5.533 -23.228 1.00 54.25 94 PRO A CA 1
ATOM 743 C C . PRO A 1 94 ? 4.884 4.186 -22.753 1.00 54.25 94 PRO A C 1
ATOM 745 O O . PRO A 1 94 ? 5.469 3.442 -23.541 1.00 54.25 94 PRO A O 1
ATOM 748 N N . VAL A 1 95 ? 4.679 3.843 -21.477 1.00 57.62 95 VAL A N 1
ATOM 749 C CA . VAL A 1 95 ? 5.067 2.531 -20.930 1.00 57.62 95 VAL A CA 1
ATOM 750 C C . VAL A 1 95 ? 3.838 1.614 -20.884 1.00 57.62 95 VAL A C 1
ATOM 752 O O . VAL A 1 95 ? 2.786 2.046 -20.410 1.00 57.62 95 VAL A O 1
ATOM 755 N N . PRO A 1 96 ? 3.919 0.359 -21.362 1.00 56.75 96 PRO A N 1
ATOM 756 C CA . PRO A 1 96 ? 2.885 -0.640 -21.092 1.00 56.75 96 PRO A CA 1
ATOM 757 C C . PRO A 1 96 ? 2.740 -0.881 -19.581 1.00 56.75 96 PRO A C 1
ATOM 759 O O . PRO A 1 96 ? 3.699 -0.695 -18.840 1.00 56.75 96 PRO A O 1
ATOM 762 N N . VAL A 1 97 ? 1.558 -1.324 -19.130 1.00 57.16 97 VAL A N 1
ATOM 763 C CA . VAL A 1 97 ? 1.254 -1.626 -17.713 1.00 57.16 97 VAL A CA 1
ATOM 764 C C . VAL A 1 97 ? 2.383 -2.413 -17.046 1.00 57.16 97 VAL A C 1
ATOM 766 O O . VAL A 1 97 ? 2.577 -3.605 -17.306 1.00 57.16 97 VAL A O 1
ATOM 769 N N . VAL A 1 98 ? 3.140 -1.733 -16.185 1.00 67.88 98 VAL A N 1
ATOM 770 C CA . VAL A 1 98 ? 4.332 -2.304 -15.557 1.00 67.88 98 VAL A CA 1
ATOM 771 C C . VAL A 1 98 ? 3.898 -3.169 -14.379 1.00 67.88 98 VAL A C 1
ATOM 773 O O . VAL A 1 98 ? 2.887 -2.907 -13.726 1.00 67.88 98 VAL A O 1
ATOM 776 N N . LEU A 1 99 ? 4.678 -4.205 -14.070 1.00 67.19 99 LEU A N 1
ATOM 777 C CA . LEU A 1 99 ? 4.460 -5.081 -12.914 1.00 67.19 99 LEU A CA 1
ATOM 778 C C . LEU A 1 99 ? 4.222 -4.294 -11.602 1.00 67.19 99 LEU A C 1
ATOM 780 O O . LEU A 1 99 ? 3.451 -4.731 -10.750 1.00 67.19 99 LEU A O 1
ATOM 784 N N . MET A 1 100 ? 4.815 -3.101 -11.461 1.00 68.31 100 MET A N 1
ATOM 785 C CA . MET A 1 100 ? 4.607 -2.221 -10.305 1.00 68.31 100 MET A CA 1
ATOM 786 C C . MET A 1 100 ? 3.200 -1.695 -10.133 1.00 68.31 100 MET A C 1
ATOM 788 O O . MET A 1 100 ? 2.745 -1.626 -8.994 1.00 68.31 100 MET A O 1
ATOM 792 N N . ASP A 1 101 ? 2.522 -1.314 -11.214 1.00 73.88 101 ASP A N 1
ATOM 793 C CA . ASP A 1 101 ? 1.188 -0.723 -11.105 1.00 73.88 101 ASP A CA 1
ATOM 794 C C . ASP A 1 101 ? 0.233 -1.718 -10.434 1.00 73.88 101 ASP A C 1
ATOM 796 O O . ASP A 1 101 ? -0.634 -1.342 -9.646 1.00 73.88 101 ASP A O 1
ATOM 800 N N . LYS A 1 102 ? 0.468 -3.019 -10.655 1.00 76.38 102 LYS A N 1
ATOM 801 C CA . LYS A 1 102 ? -0.273 -4.116 -10.022 1.00 76.38 102 LYS A CA 1
ATOM 802 C C . LYS A 1 102 ? 0.041 -4.249 -8.528 1.00 76.38 102 LYS A C 1
ATOM 804 O O . LYS A 1 102 ? -0.881 -4.428 -7.734 1.00 76.38 102 LYS A O 1
ATOM 809 N N . ILE A 1 103 ? 1.313 -4.133 -8.128 1.00 78.25 103 ILE A N 1
ATOM 810 C CA . ILE A 1 103 ? 1.720 -4.203 -6.711 1.00 78.25 103 ILE A CA 1
ATOM 811 C C . ILE A 1 103 ? 1.187 -2.987 -5.940 1.00 78.25 103 ILE A C 1
ATOM 813 O O . ILE A 1 103 ? 0.648 -3.142 -4.842 1.00 7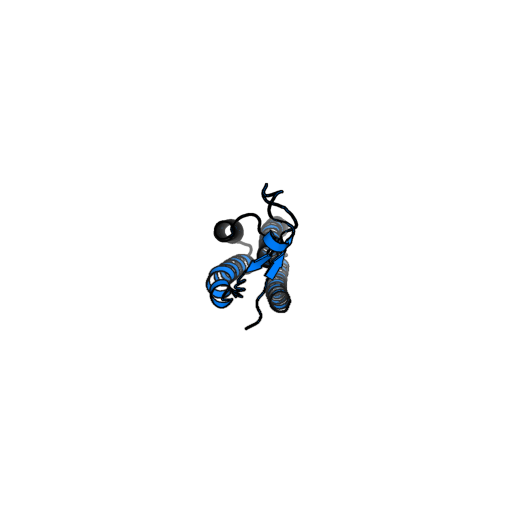8.25 103 ILE A O 1
ATOM 817 N N . TYR A 1 104 ? 1.264 -1.790 -6.530 1.00 79.56 104 TYR A N 1
ATOM 818 C CA . TYR A 1 104 ? 0.679 -0.581 -5.948 1.00 79.56 104 TYR A CA 1
ATOM 819 C C . TYR A 1 104 ? -0.842 -0.679 -5.832 1.00 79.56 104 TYR A C 1
ATOM 821 O O . TYR A 1 104 ? -1.382 -0.338 -4.782 1.00 79.56 104 TYR A O 1
ATOM 829 N N . ALA A 1 105 ? -1.536 -1.200 -6.848 1.00 82.00 105 ALA A N 1
ATOM 830 C CA . ALA A 1 105 ? -2.977 -1.432 -6.776 1.00 82.00 105 ALA A CA 1
ATOM 831 C C . ALA A 1 105 ? -3.356 -2.389 -5.630 1.00 82.00 105 ALA A C 1
ATOM 833 O O . ALA A 1 105 ? -4.316 -2.133 -4.901 1.00 82.00 105 ALA A O 1
ATOM 834 N N . LEU A 1 106 ? -2.582 -3.459 -5.423 1.00 82.62 106 LEU A N 1
ATOM 835 C CA . LEU A 1 106 ? -2.812 -4.403 -4.329 1.00 82.62 106 LEU A CA 1
ATOM 836 C C . LEU A 1 106 ? -2.554 -3.762 -2.952 1.00 82.62 106 LEU A C 1
ATOM 838 O O . LEU A 1 106 ? -3.361 -3.931 -2.035 1.00 82.62 106 LEU A O 1
ATOM 842 N N . ALA A 1 107 ? -1.487 -2.969 -2.816 1.00 83.00 107 ALA A N 1
ATOM 843 C CA . ALA A 1 107 ? -1.223 -2.185 -1.608 1.00 83.00 107 ALA A CA 1
ATOM 844 C C . ALA A 1 107 ? -2.344 -1.172 -1.326 1.00 83.00 107 ALA A C 1
ATOM 846 O O . ALA A 1 107 ? -2.774 -1.017 -0.183 1.00 83.00 107 ALA A O 1
ATOM 847 N N . TYR A 1 108 ? -2.852 -0.520 -2.373 1.00 85.62 108 TYR A N 1
ATOM 848 C CA . TYR A 1 108 ? -3.940 0.446 -2.273 1.00 85.62 108 TYR A CA 1
ATOM 849 C C . TYR A 1 108 ? -5.206 -0.210 -1.739 1.00 85.62 108 TYR A C 1
ATOM 851 O O . TYR A 1 108 ? -5.813 0.293 -0.797 1.00 85.62 108 TYR A O 1
ATOM 859 N N . LEU A 1 109 ? -5.557 -1.380 -2.273 1.00 86.38 109 LEU A N 1
ATOM 860 C CA . LEU A 1 109 ? -6.704 -2.155 -1.814 1.00 86.38 109 LEU A CA 1
ATOM 861 C C . LEU A 1 109 ? -6.543 -2.553 -0.335 1.00 86.38 109 LEU A C 1
ATOM 863 O O . LEU A 1 109 ? -7.472 -2.380 0.452 1.00 86.38 109 LEU A O 1
ATOM 867 N N . ALA A 1 110 ? -5.351 -2.999 0.075 1.00 85.25 110 ALA A N 1
ATOM 868 C CA . ALA A 1 110 ? -5.062 -3.349 1.466 1.00 85.25 110 ALA A CA 1
ATOM 869 C C . ALA A 1 110 ? -5.227 -2.156 2.431 1.00 85.25 110 ALA A C 1
ATOM 871 O O . ALA A 1 110 ? -5.905 -2.278 3.458 1.00 85.25 110 ALA A O 1
ATOM 872 N N . VAL A 1 111 ? -4.656 -0.993 2.098 1.00 86.38 111 VAL A N 1
ATOM 873 C CA . VAL A 1 111 ? -4.767 0.227 2.920 1.00 86.38 111 VAL A CA 1
ATOM 874 C C . VAL A 1 111 ? -6.203 0.757 2.929 1.00 86.38 111 VAL A C 1
ATOM 876 O O . VAL A 1 111 ? -6.703 1.149 3.982 1.00 86.38 111 VAL A O 1
ATOM 879 N N . LEU A 1 112 ? -6.912 0.697 1.800 1.00 88.12 112 LEU A N 1
ATOM 880 C CA . LEU A 1 112 ? -8.312 1.113 1.699 1.00 88.12 112 LEU A CA 1
ATOM 881 C C . LEU A 1 112 ? -9.232 0.244 2.569 1.00 88.12 112 LEU A C 1
ATOM 883 O O . LEU A 1 112 ? -10.068 0.769 3.304 1.00 88.12 112 LEU A O 1
ATOM 887 N N . VAL A 1 113 ? -9.063 -1.082 2.535 1.00 87.19 113 VAL A N 1
ATOM 888 C CA . VAL A 1 113 ? -9.829 -2.013 3.384 1.00 87.19 113 VAL A CA 1
ATOM 889 C C . VAL A 1 113 ? -9.551 -1.750 4.862 1.00 87.19 113 VAL A C 1
ATOM 891 O O . VAL A 1 113 ? -10.482 -1.730 5.665 1.00 87.19 113 VAL A O 1
ATOM 894 N N . THR A 1 114 ? -8.288 -1.505 5.211 1.00 84.94 114 THR A N 1
ATOM 895 C CA . THR A 1 114 ? -7.858 -1.124 6.564 1.00 84.94 114 THR A CA 1
ATOM 896 C C . THR A 1 114 ? -8.562 0.161 7.012 1.00 84.94 114 THR A C 1
ATOM 898 O O . THR A 1 114 ? -9.163 0.196 8.084 1.00 84.94 114 THR A O 1
ATOM 901 N N . PHE A 1 115 ? -8.574 1.188 6.160 1.00 87.00 115 PHE A N 1
ATOM 902 C CA . PHE A 1 115 ? -9.226 2.470 6.431 1.00 87.00 115 PHE A CA 1
ATOM 903 C C . PHE A 1 115 ? -10.733 2.318 6.641 1.00 87.00 115 PHE A C 1
ATOM 905 O O . PHE A 1 115 ? -11.282 2.782 7.642 1.00 87.00 115 PHE A O 1
ATOM 912 N N . PHE A 1 116 ? -11.399 1.599 5.736 1.00 87.56 116 PHE A N 1
ATOM 913 C CA . PHE A 1 116 ? -12.832 1.348 5.834 1.00 87.56 116 PHE A CA 1
ATOM 914 C C . PHE A 1 116 ? -13.178 0.557 7.099 1.00 87.56 116 PHE A C 1
ATOM 916 O O . PHE A 1 116 ? -14.165 0.856 7.770 1.00 87.56 116 PHE A O 1
ATOM 923 N N . ARG A 1 117 ? -12.340 -0.419 7.471 1.00 83.88 117 ARG A N 1
ATOM 924 C CA . ARG A 1 117 ? -12.500 -1.186 8.710 1.00 83.88 117 ARG A CA 1
ATOM 925 C C . ARG A 1 117 ? -12.378 -0.325 9.953 1.00 83.88 117 ARG A C 1
ATOM 927 O O . ARG A 1 117 ? -13.231 -0.454 10.822 1.00 83.88 117 ARG A O 1
ATOM 934 N N . VAL A 1 118 ? -11.392 0.567 10.022 1.00 82.75 118 VAL A N 1
ATOM 935 C CA . VAL A 1 118 ? -11.245 1.493 11.155 1.00 82.75 118 VAL A CA 1
ATOM 936 C C . VAL A 1 118 ? -12.511 2.332 11.336 1.00 82.75 118 VAL A C 1
ATOM 938 O O . VAL A 1 118 ? -13.012 2.427 12.451 1.00 82.75 118 VAL A O 1
ATOM 941 N N . ILE A 1 119 ? -13.081 2.867 10.252 1.00 84.75 119 ILE A N 1
ATOM 942 C CA . ILE A 1 119 ? -14.338 3.634 10.308 1.00 84.75 119 ILE A CA 1
ATOM 943 C C . ILE A 1 119 ? -15.496 2.761 10.813 1.00 84.75 119 ILE A C 1
ATOM 945 O O . ILE A 1 119 ? -16.235 3.161 11.712 1.00 84.75 119 ILE A O 1
ATOM 949 N N . TRP A 1 120 ? -15.644 1.557 10.257 1.00 82.44 120 TRP A N 1
ATOM 950 C CA . TRP A 1 120 ? -16.756 0.663 10.588 1.00 82.44 120 TRP A CA 1
ATOM 951 C C . TRP A 1 120 ? -16.694 0.145 12.028 1.00 82.44 120 TRP A C 1
ATOM 953 O O . TRP A 1 120 ? -17.720 0.065 12.704 1.00 82.44 120 TRP A O 1
ATOM 963 N N . THR A 1 121 ? -15.496 -0.195 12.507 1.00 78.69 121 THR A N 1
ATOM 964 C CA . THR A 1 121 ? -15.284 -0.643 13.885 1.00 78.69 121 THR A CA 1
ATOM 965 C C . THR A 1 121 ? -15.597 0.481 14.867 1.00 78.69 121 THR A C 1
ATOM 967 O O . THR A 1 121 ? -16.253 0.227 15.872 1.00 78.69 121 THR A O 1
ATOM 970 N N . THR A 1 122 ? -15.219 1.724 14.569 1.00 76.12 122 THR A N 1
ATOM 971 C CA . THR A 1 122 ? -15.525 2.868 15.442 1.00 76.12 122 THR A CA 1
ATOM 972 C C . THR A 1 122 ? -17.018 3.115 15.582 1.00 76.12 122 THR A C 1
ATOM 974 O O . THR A 1 122 ? -17.500 3.225 16.708 1.00 76.12 122 THR A O 1
ATOM 977 N N . ASP A 1 123 ? -17.757 3.158 14.468 1.00 77.19 123 ASP A N 1
ATOM 978 C CA . ASP A 1 123 ? -19.213 3.355 14.488 1.00 77.19 123 ASP A CA 1
ATOM 979 C C . ASP A 1 123 ? -19.920 2.262 15.310 1.00 77.19 123 ASP A C 1
ATOM 981 O O . ASP A 1 123 ? -20.819 2.527 16.110 1.00 77.19 123 ASP A O 1
ATOM 985 N N . ARG A 1 124 ? -19.464 1.010 15.175 1.00 73.44 124 ARG A N 1
ATOM 986 C CA . ARG A 1 124 ? -20.040 -0.137 15.888 1.00 73.44 124 ARG A CA 1
ATOM 987 C C . ARG A 1 124 ? -19.681 -0.184 17.369 1.00 73.44 124 ARG A C 1
ATOM 989 O O . ARG A 1 124 ? -20.564 -0.507 18.163 1.00 73.44 124 ARG A O 1
ATOM 996 N N . VAL A 1 125 ? -18.443 0.147 17.734 1.00 73.38 125 VAL A N 1
ATOM 997 C CA . VAL A 1 125 ? -17.986 0.203 19.133 1.00 73.38 125 VAL A CA 1
ATOM 998 C C . VAL A 1 125 ? -18.721 1.304 19.896 1.00 73.38 125 VAL A C 1
ATOM 1000 O O . VAL A 1 125 ? -19.243 1.041 20.974 1.00 73.38 125 VAL A O 1
ATOM 1003 N N . HIS A 1 126 ? -18.890 2.490 19.298 1.00 69.38 126 HIS A N 1
ATOM 1004 C CA . HIS A 1 126 ? -19.654 3.581 19.921 1.00 69.38 126 HIS A CA 1
ATOM 1005 C C . HIS A 1 126 ? -21.116 3.207 20.213 1.00 69.38 126 HIS A C 1
ATOM 1007 O O . HIS A 1 126 ? -21.732 3.757 21.123 1.00 69.38 126 HIS A O 1
ATOM 1013 N N . ARG A 1 127 ? -21.687 2.269 19.446 1.00 68.94 127 ARG A N 1
ATOM 1014 C CA . ARG A 1 127 ? -23.088 1.847 19.574 1.00 68.94 127 ARG A CA 1
ATOM 1015 C C . ARG A 1 127 ? -23.300 0.659 20.518 1.00 68.94 127 ARG A C 1
ATOM 1017 O O . ARG A 1 127 ? -24.430 0.427 20.941 1.00 68.94 127 ARG A O 1
ATOM 1024 N N . LYS A 1 128 ? -22.260 -0.127 20.807 1.00 63.84 128 LYS A N 1
ATOM 1025 C CA . LYS A 1 128 ? -22.329 -1.348 21.627 1.00 63.84 128 LYS A CA 1
ATOM 1026 C C . LYS A 1 128 ? -21.094 -1.462 22.524 1.00 63.84 128 LYS A C 1
ATOM 1028 O O . LYS A 1 128 ? -20.139 -2.164 22.200 1.00 63.84 128 LYS A O 1
ATOM 1033 N N . GLN A 1 129 ? -21.165 -0.796 23.671 1.00 61.72 129 GLN A N 1
ATOM 1034 C CA . GLN A 1 129 ? -20.085 -0.700 24.656 1.00 61.72 129 GLN A CA 1
ATOM 1035 C C . GLN A 1 129 ? -19.698 -2.053 25.305 1.00 61.72 129 GLN A C 1
ATOM 1037 O O . GLN A 1 129 ? -18.582 -2.191 25.788 1.00 61.72 129 GLN A O 1
ATOM 1042 N N . ASP A 1 130 ? -20.569 -3.072 25.263 1.00 58.72 130 ASP A N 1
ATOM 1043 C CA . ASP A 1 130 ? -20.332 -4.400 25.874 1.00 58.72 130 ASP A CA 1
ATOM 1044 C C . ASP A 1 130 ? -19.601 -5.418 24.969 1.00 58.72 130 ASP A C 1
ATOM 1046 O O . ASP A 1 130 ? -19.216 -6.491 25.428 1.00 58.72 130 ASP A O 1
ATOM 1050 N N . GLU A 1 131 ? -19.397 -5.126 23.679 1.00 64.81 131 GLU A N 1
ATOM 1051 C CA . GLU A 1 131 ? -18.795 -6.074 22.717 1.00 64.81 131 GLU A CA 1
ATOM 1052 C C . GLU A 1 131 ? -17.380 -5.655 22.253 1.00 64.81 131 GLU A C 1
ATOM 1054 O O . GLU A 1 131 ? -16.849 -6.235 21.304 1.00 64.81 131 GLU A O 1
ATOM 1059 N N . GLU A 1 132 ? -16.741 -4.673 22.905 1.00 64.38 132 GLU A N 1
ATOM 1060 C CA . GLU A 1 132 ? -15.437 -4.113 22.493 1.00 64.38 132 GLU A CA 1
ATOM 1061 C C . GLU A 1 132 ? -14.353 -5.183 22.276 1.00 64.38 132 GLU A C 1
ATOM 1063 O O . GLU A 1 132 ? -13.656 -5.171 21.257 1.00 64.38 132 GLU A O 1
ATOM 1068 N N . ASP A 1 133 ? -14.254 -6.158 23.182 1.00 64.19 13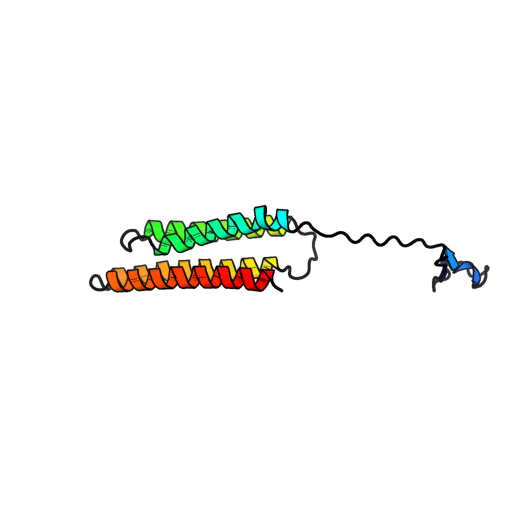3 ASP A N 1
ATOM 1069 C CA . ASP A 1 133 ? -13.225 -7.202 23.131 1.00 64.19 133 ASP A CA 1
ATOM 1070 C C . ASP A 1 133 ? -13.388 -8.148 21.929 1.00 64.19 133 ASP A C 1
ATOM 1072 O O . ASP A 1 133 ? -12.400 -8.599 21.338 1.00 64.19 133 ASP A O 1
ATOM 1076 N N . LEU A 1 134 ? -14.630 -8.414 21.505 1.00 63.19 134 LEU A N 1
ATOM 1077 C CA . LEU A 1 134 ? -14.913 -9.241 20.327 1.00 63.19 134 LEU A CA 1
ATOM 1078 C C . LEU A 1 134 ? -14.473 -8.536 19.038 1.00 63.19 134 LEU A C 1
ATOM 1080 O O . LEU A 1 134 ? -13.924 -9.178 18.136 1.00 63.19 134 LEU A O 1
ATOM 1084 N N . PHE A 1 135 ? -14.658 -7.216 18.962 1.00 67.06 135 PHE A N 1
ATOM 1085 C CA . PHE A 1 135 ? -14.233 -6.423 17.809 1.00 67.06 135 PHE A CA 1
ATOM 1086 C C . PHE A 1 135 ? -12.709 -6.286 17.731 1.00 67.06 135 PHE A C 1
ATOM 1088 O O . PHE A 1 135 ? -12.150 -6.399 16.640 1.00 67.06 135 PHE A O 1
ATOM 1095 N N . VAL A 1 136 ? -12.015 -6.155 18.866 1.00 67.00 136 VAL A N 1
ATOM 1096 C CA . VAL A 1 136 ? -10.541 -6.091 18.902 1.00 67.00 136 VAL A CA 1
ATOM 1097 C C . VAL A 1 136 ? -9.905 -7.396 18.404 1.00 67.00 136 VAL A C 1
ATOM 1099 O O . VAL A 1 136 ? -8.926 -7.372 17.653 1.00 67.00 136 VAL A O 1
ATOM 1102 N N . LEU A 1 137 ? -10.469 -8.554 18.763 1.00 66.12 137 LEU A N 1
ATOM 1103 C CA . LEU A 1 137 ? -9.988 -9.853 18.273 1.00 66.12 137 LEU A CA 1
ATOM 1104 C C . LEU A 1 137 ? -10.214 -10.023 16.762 1.00 66.12 137 LEU A C 1
ATOM 1106 O O . LEU A 1 137 ? -9.352 -10.573 16.066 1.00 66.12 137 LEU A O 1
ATOM 1110 N N . ALA A 1 138 ? -11.351 -9.547 16.248 1.00 70.56 138 ALA A N 1
ATOM 1111 C CA . ALA A 1 138 ? -11.662 -9.576 14.822 1.00 70.56 138 ALA A CA 1
ATOM 1112 C C . ALA A 1 138 ? -10.735 -8.653 14.012 1.00 70.56 138 ALA A C 1
ATOM 1114 O O . ALA A 1 138 ? -10.199 -9.085 12.986 1.00 70.56 138 ALA A O 1
ATOM 1115 N N . ASP A 1 139 ? -10.476 -7.439 14.505 1.00 74.62 139 ASP A N 1
ATOM 1116 C CA . ASP A 1 139 ? -9.534 -6.490 13.899 1.00 74.62 139 ASP A CA 1
ATOM 1117 C C . ASP A 1 139 ? -8.120 -7.080 13.845 1.00 74.62 139 ASP A C 1
ATOM 1119 O O . ASP A 1 139 ? -7.451 -7.014 12.814 1.00 74.62 139 ASP A O 1
ATOM 1123 N N . ARG A 1 140 ? -7.685 -7.769 14.906 1.00 70.88 140 ARG A N 1
ATOM 1124 C CA . ARG A 1 140 ? -6.370 -8.419 14.939 1.00 70.88 140 ARG A CA 1
ATOM 1125 C C . ARG A 1 140 ? -6.261 -9.586 13.952 1.00 70.88 140 ARG A C 1
ATOM 1127 O O . ARG A 1 140 ? -5.228 -9.734 13.304 1.00 70.88 140 ARG A O 1
ATOM 1134 N N . ARG A 1 141 ? -7.314 -10.397 13.783 1.00 75.56 141 ARG A N 1
ATOM 1135 C CA . ARG A 1 141 ? -7.346 -11.448 12.743 1.00 75.56 141 ARG A CA 1
ATOM 1136 C C . ARG A 1 141 ? -7.284 -10.847 11.341 1.00 75.56 141 ARG A C 1
ATOM 1138 O O . ARG A 1 141 ? -6.527 -11.340 10.511 1.00 75.56 141 ARG A O 1
ATOM 1145 N N . LEU A 1 142 ? -8.033 -9.776 11.086 1.00 73.88 142 LEU A N 1
ATOM 1146 C CA . LEU A 1 142 ? -8.019 -9.081 9.797 1.00 73.88 142 LEU A CA 1
ATOM 1147 C C . LEU A 1 142 ? -6.662 -8.444 9.496 1.00 73.88 142 LEU A C 1
ATOM 1149 O O . LEU A 1 142 ? -6.195 -8.556 8.370 1.00 73.88 142 LEU A O 1
ATOM 1153 N N . ALA A 1 143 ? -6.001 -7.857 10.493 1.00 76.94 143 ALA A N 1
ATOM 1154 C CA . ALA A 1 143 ? -4.647 -7.329 10.365 1.00 76.94 143 ALA A CA 1
ATOM 1155 C C . ALA A 1 143 ? -3.660 -8.403 9.873 1.00 76.94 143 ALA A C 1
ATOM 1157 O O . ALA A 1 143 ? -2.917 -8.176 8.915 1.00 76.94 143 ALA A O 1
ATOM 1158 N N . TYR A 1 144 ? -3.708 -9.605 10.462 1.00 78.25 144 TYR A N 1
ATOM 1159 C CA . TYR A 1 144 ? -2.899 -10.736 10.001 1.00 78.25 144 TYR A CA 1
ATOM 1160 C C . TYR A 1 144 ? -3.291 -11.220 8.601 1.00 78.25 144 TYR A C 1
ATOM 1162 O O . TYR A 1 144 ? -2.404 -11.517 7.807 1.00 78.25 144 TYR A O 1
ATOM 1170 N N . VAL A 1 145 ? -4.586 -11.276 8.269 1.00 80.50 145 VAL A N 1
ATOM 1171 C CA . VAL A 1 145 ? -5.053 -11.684 6.930 1.00 80.50 145 VAL A CA 1
ATOM 1172 C C . VAL A 1 145 ? -4.610 -10.690 5.857 1.00 80.50 145 VAL A C 1
ATOM 1174 O O . VAL A 1 145 ? -4.126 -11.112 4.812 1.00 80.50 145 VAL A O 1
ATOM 1177 N N . ILE A 1 146 ? -4.728 -9.384 6.110 1.00 80.06 146 ILE A N 1
ATOM 1178 C CA . ILE A 1 146 ? -4.308 -8.328 5.178 1.00 80.06 146 ILE A CA 1
ATOM 1179 C C . ILE A 1 146 ? -2.790 -8.374 4.981 1.00 80.06 146 ILE A C 1
ATOM 1181 O O . ILE A 1 146 ? -2.325 -8.370 3.842 1.00 80.06 146 ILE A O 1
ATOM 1185 N N . GLY A 1 147 ? -2.020 -8.498 6.068 1.00 78.88 147 GLY A N 1
ATOM 1186 C CA . GLY A 1 147 ? -0.566 -8.651 5.994 1.00 78.88 147 GLY A CA 1
ATOM 1187 C C . GLY A 1 147 ? -0.144 -9.911 5.232 1.00 78.88 147 GLY A C 1
ATOM 1188 O O . GLY A 1 147 ? 0.687 -9.835 4.332 1.00 78.88 147 GLY A O 1
ATOM 1189 N N . ALA A 1 148 ? -0.752 -11.063 5.529 1.00 80.12 148 ALA A N 1
ATOM 1190 C CA . ALA A 1 148 ? -0.458 -12.319 4.840 1.00 80.12 148 ALA A CA 1
ATOM 1191 C C . ALA A 1 148 ? -0.839 -12.265 3.353 1.00 80.12 148 ALA A C 1
ATOM 1193 O O . ALA A 1 148 ? -0.046 -12.673 2.510 1.00 80.12 148 ALA A O 1
ATOM 1194 N N . CYS A 1 149 ? -2.009 -11.711 3.019 1.00 82.56 149 CYS A N 1
ATOM 1195 C CA . CYS A 1 149 ? -2.452 -11.511 1.638 1.00 82.56 149 CYS A CA 1
ATOM 1196 C C . CYS A 1 149 ? -1.469 -10.627 0.857 1.00 82.56 149 CYS A C 1
ATOM 1198 O O . CYS A 1 149 ? -1.122 -10.948 -0.276 1.00 82.56 149 CYS A O 1
ATOM 1200 N N . PHE A 1 150 ? -0.957 -9.563 1.484 1.00 78.12 150 PHE A N 1
ATOM 1201 C CA . PHE A 1 150 ? 0.042 -8.691 0.873 1.00 78.12 150 PHE A CA 1
ATOM 1202 C C . PHE A 1 150 ? 1.371 -9.411 0.607 1.00 78.12 150 PHE A C 1
ATOM 1204 O O . PHE A 1 150 ? 1.899 -9.341 -0.500 1.00 78.12 150 PHE A O 1
ATOM 1211 N N . ILE A 1 151 ? 1.890 -10.152 1.592 1.00 80.38 151 ILE A N 1
ATOM 1212 C CA . ILE A 1 151 ? 3.140 -10.915 1.449 1.00 80.38 151 ILE A CA 1
ATOM 1213 C C . ILE A 1 151 ? 3.004 -12.006 0.377 1.00 80.38 151 ILE A C 1
ATOM 1215 O O . ILE A 1 151 ? 3.901 -12.158 -0.451 1.00 80.38 151 ILE A O 1
ATOM 1219 N N . ILE A 1 152 ? 1.876 -12.723 0.351 1.00 80.38 152 ILE A N 1
ATOM 1220 C CA . ILE A 1 152 ? 1.582 -13.740 -0.669 1.00 80.38 152 ILE A CA 1
ATOM 1221 C C . ILE A 1 152 ? 1.457 -13.093 -2.052 1.00 80.38 152 ILE A C 1
ATOM 1223 O O . ILE A 1 152 ? 2.033 -13.604 -3.010 1.00 80.38 152 ILE A O 1
ATOM 1227 N N . GLY A 1 153 ? 0.757 -11.959 -2.156 1.00 76.25 153 GLY A N 1
ATOM 1228 C CA . GLY A 1 153 ? 0.621 -11.200 -3.398 1.00 76.25 153 GLY A CA 1
ATOM 1229 C C . GLY A 1 153 ? 1.978 -10.775 -3.953 1.00 76.25 153 GLY A C 1
ATOM 1230 O O . GLY A 1 153 ? 2.291 -11.083 -5.100 1.00 76.25 153 GLY A O 1
ATOM 1231 N N . CYS A 1 154 ? 2.823 -10.153 -3.129 1.00 73.31 154 CYS A N 1
ATOM 1232 C CA . CYS A 1 154 ? 4.185 -9.785 -3.518 1.00 73.31 154 CYS A CA 1
ATOM 1233 C C . CYS A 1 154 ? 5.024 -11.004 -3.930 1.00 73.31 154 CYS A C 1
ATOM 1235 O O . CYS A 1 154 ? 5.691 -10.955 -4.959 1.00 73.31 154 CYS A O 1
ATOM 1237 N N . GLY A 1 155 ? 4.971 -12.105 -3.172 1.00 76.50 155 GLY A N 1
ATOM 1238 C CA . GLY A 1 155 ? 5.716 -13.326 -3.489 1.00 76.50 155 GLY A CA 1
ATOM 1239 C C . GLY A 1 155 ? 5.296 -13.964 -4.816 1.00 76.50 155 GLY A C 1
ATOM 1240 O O . GLY A 1 155 ? 6.152 -14.360 -5.602 1.00 76.50 155 GLY A O 1
ATOM 1241 N N . LEU A 1 156 ? 3.991 -14.008 -5.096 1.00 76.94 156 LEU A N 1
ATOM 1242 C CA . LEU A 1 156 ? 3.448 -14.538 -6.347 1.00 76.94 156 LEU A CA 1
ATOM 1243 C C . LEU A 1 156 ? 3.812 -13.656 -7.547 1.00 76.94 156 LEU A C 1
ATOM 1245 O O . LEU A 1 156 ? 4.128 -14.184 -8.607 1.00 76.94 156 LEU A O 1
ATOM 1249 N N . PHE A 1 157 ? 3.819 -12.330 -7.381 1.00 69.12 157 PHE A N 1
ATOM 1250 C CA . PHE A 1 157 ? 4.207 -11.405 -8.449 1.00 69.12 157 PHE A CA 1
ATOM 1251 C C . PHE A 1 157 ? 5.709 -11.392 -8.743 1.00 69.12 157 PHE A C 1
ATOM 1253 O O . PHE A 1 157 ? 6.076 -11.149 -9.882 1.00 69.12 157 PHE A O 1
ATOM 1260 N N . ILE A 1 158 ? 6.571 -11.649 -7.753 1.00 69.06 158 ILE A N 1
ATOM 1261 C CA . ILE A 1 158 ? 8.025 -11.774 -7.968 1.00 69.06 158 ILE A CA 1
ATOM 1262 C C . ILE A 1 158 ? 8.373 -13.080 -8.706 1.00 69.06 158 ILE A C 1
ATOM 1264 O O . ILE A 1 158 ? 9.409 -13.155 -9.360 1.00 69.06 158 ILE A O 1
ATOM 1268 N N . ALA A 1 159 ? 7.529 -14.108 -8.588 1.00 66.69 159 ALA A N 1
ATOM 1269 C CA . ALA A 1 159 ? 7.746 -15.419 -9.196 1.00 66.69 159 ALA A CA 1
ATOM 1270 C C . ALA A 1 159 ? 7.230 -15.551 -10.647 1.00 66.69 159 ALA A C 1
ATOM 1272 O O . ALA A 1 159 ? 7.519 -16.566 -11.281 1.00 66.69 159 ALA A O 1
ATOM 1273 N N . ILE A 1 160 ? 6.457 -14.575 -11.143 1.00 61.97 160 ILE A N 1
ATOM 1274 C CA . ILE A 1 160 ? 5.917 -14.498 -12.518 1.00 61.97 160 ILE A CA 1
ATOM 1275 C C . ILE A 1 160 ? 6.827 -13.627 -13.379 1.00 61.97 160 ILE A C 1
ATOM 1277 O O . ILE A 1 160 ? 7.110 -14.053 -14.519 1.00 61.97 160 ILE A O 1
#

Foldseek 3Di:
DDFPFDFDPDPVPPPPPDRVVRTDGDDDDDDDDDDPCVVVCVLQVVVLVVLLVQLLVLLLDQLVPLVVSLVSLVVSLVVLVVSVVVVVVVDDPPDDDDLVVVLSVLSNVLSVVSNVLSVVLNVVCVVDVPCRVVSSVVSNVSSVVSVVVSVVSVVVSVVD

Sequence (160 aa):
YQEYMHHYGTDFGYTDRGPSFQDYSLITFDIVIERPTSHFLGRLMLPLIVVLLAAVTSLFLKAGNFDTRLALTGTGLLTLIFLQQGYSGELPNPVPVVLMDKIYALAYLAVLVTFFRVIWTTDRVHRKQDEEDLFVLADRRLAYVIGACFIIGCGLFIAI

pLDDT: mean 73.57, std 10.35, range [42.03, 92.0]

Secondary structure (DSSP, 8-state):
----EEE-SS-TT-TTS-GGGGEEE-----------HHHHIIIIIHHHHHHHHHHHHHHHS-TT-HHHHHHHHHHHHHHHHHHHHHHHTTSPSSPP--HHHHHHHHHHHHHHHHHHHHHHHHHHHHH-TT-HHHHHHHHHHHHHHHHHHHHHHHHHHH--